Protein AF-A0A382YPC3-F1 (afdb_monomer)

InterPro domains:
  IPR001920 Asp/Glu racemase [G3DSA:3.40.50.1860] (19-101)

Nearest PDB structures (foldseek):
  8txr-assembly1_A  TM=5.652E-01  e=4.142E-01  Escherichia coli
  8txr-assembly1_D  TM=5.543E-01  e=8.067E-01  Escherichia coli
  1p19-assembly3_A  TM=4.304E-01  e=1.126E+00  Trypanosoma cruzi
  5up2-assembly1_D  TM=4.352E-01  e=1.470E+00  Xenopus laevis
  1v93-assembly1_A  TM=3.015E-01  e=7.276E+00  Thermus thermophilus HB8

Foldseek 3Di:
DDDDDPPPPPPPVVVPDPPAAEEEEEEAPPDPPDVVVVVVVCVVVVDRHHYFYFHFYQDPPDDLVSLQVSVVCVVVRRCVRDPPDDGPYYDYPDPVSVVSND

Secondary structure (DSSP, 8-state):
-----------TTTTS-S-SPEEEEEEETT-SSHHHHHHHHHHHH--SSEEEEEEEPPPSS--HHHHHTTHHHHHHHHHHHSTTS--SEEEEE-HHHHHHH-

Organism: NCBI:txid408172

pLDDT: mean 83.77, std 17.07, range [35.69, 97.69]

Sequence (102 aa):
MTINSTKYRIPKNLYNNIDRPSVGLIVLNTDFTFERDFVRLYNEHQPEFDFYFNRIHFANPMTPDSLAAIEGDLTQVSNEILPGYDLDLVVFNCTSSSSILG

Structure (mmCIF, N/CA/C/O backbone):
data_AF-A0A382YPC3-F1
#
_entry.id   AF-A0A382YPC3-F1
#
loop_
_atom_site.group_PDB
_atom_site.id
_atom_site.type_symbol
_atom_site.label_atom_id
_atom_site.label_alt_id
_atom_site.label_comp_id
_atom_site.label_asym_id
_atom_site.label_entity_id
_atom_site.label_seq_id
_atom_site.pdbx_PDB_ins_code
_atom_site.Cartn_x
_atom_site.Cartn_y
_atom_site.Cartn_z
_atom_site.occupancy
_atom_site.B_iso_or_equiv
_atom_site.auth_seq_id
_atom_site.auth_comp_id
_atom_site.auth_asym_id
_atom_site.auth_atom_id
_atom_site.pdbx_PDB_model_num
ATOM 1 N N . MET A 1 1 ? -2.115 -29.987 6.065 1.00 39.38 1 MET A N 1
ATOM 2 C CA . MET A 1 1 ? -1.958 -28.987 7.140 1.00 39.38 1 MET A CA 1
ATOM 3 C C . MET A 1 1 ? -3.219 -28.144 7.129 1.00 39.38 1 MET A C 1
ATOM 5 O O . MET A 1 1 ? -3.451 -27.450 6.152 1.00 39.38 1 MET A O 1
ATOM 9 N N . THR A 1 2 ? -4.098 -28.322 8.111 1.00 35.69 2 THR A N 1
ATOM 10 C CA . THR A 1 2 ? -5.445 -27.730 8.109 1.00 35.69 2 THR A CA 1
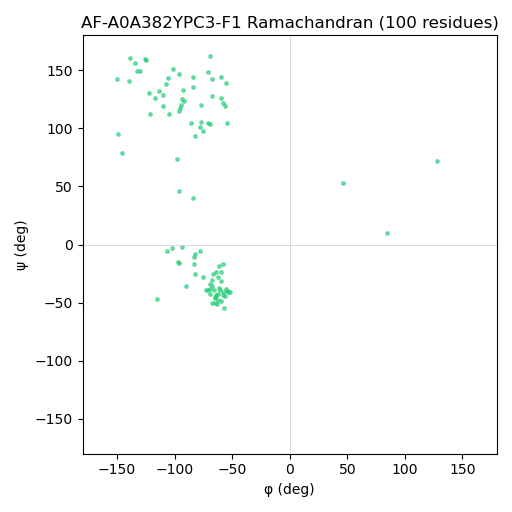ATOM 11 C C . THR A 1 2 ? -5.446 -26.570 9.093 1.00 35.69 2 THR A C 1
ATOM 13 O O . THR A 1 2 ? -5.273 -26.788 10.290 1.00 35.69 2 THR A O 1
ATOM 16 N N . ILE A 1 3 ? -5.575 -25.338 8.599 1.00 41.59 3 ILE A N 1
ATOM 17 C CA . ILE A 1 3 ? -5.685 -24.156 9.457 1.00 41.59 3 ILE A CA 1
ATOM 18 C C . ILE A 1 3 ? -7.162 -24.006 9.818 1.00 41.59 3 ILE A C 1
ATOM 20 O O . ILE A 1 3 ? -7.978 -23.611 8.989 1.00 41.59 3 ILE A O 1
ATOM 24 N N . ASN A 1 4 ? -7.514 -24.361 11.052 1.00 47.31 4 ASN A N 1
ATOM 25 C CA . ASN A 1 4 ? -8.836 -24.075 11.594 1.00 47.31 4 ASN A CA 1
ATOM 26 C C . ASN A 1 4 ? -8.887 -22.594 11.985 1.00 47.31 4 ASN A C 1
ATOM 28 O O . ASN A 1 4 ? -8.298 -22.192 12.986 1.00 47.31 4 ASN A O 1
ATOM 32 N N . SER A 1 5 ? -9.582 -21.784 11.184 1.00 45.19 5 SER A N 1
ATOM 33 C CA . SER A 1 5 ? -9.924 -20.410 11.553 1.00 45.19 5 SER A CA 1
ATOM 34 C C . SER A 1 5 ? -11.096 -20.441 12.529 1.00 45.19 5 SER A C 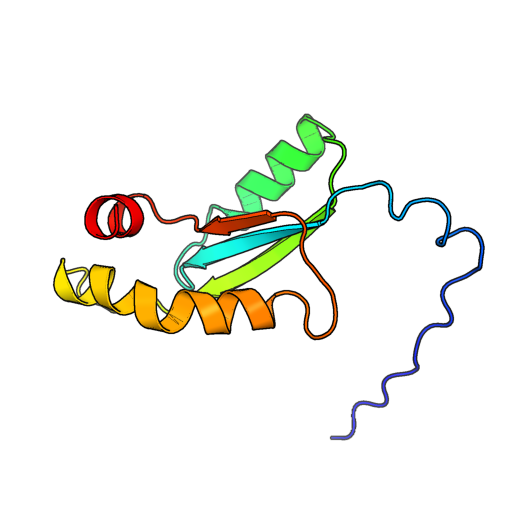1
ATOM 36 O O . SER A 1 5 ? -12.254 -20.634 12.149 1.00 45.19 5 SER A O 1
ATOM 38 N N . THR A 1 6 ? -10.801 -20.278 13.814 1.00 51.31 6 THR A N 1
ATOM 39 C CA . THR A 1 6 ? -11.822 -19.942 14.802 1.00 51.31 6 THR A CA 1
ATOM 40 C C . THR A 1 6 ? -12.250 -18.509 14.503 1.00 51.31 6 THR A C 1
ATOM 42 O O . THR A 1 6 ? -11.500 -17.580 14.791 1.00 51.31 6 THR A O 1
ATOM 45 N N . LYS A 1 7 ? -13.427 -18.306 13.890 1.00 50.47 7 LYS A N 1
ATOM 46 C CA . LYS A 1 7 ? -14.010 -16.963 13.737 1.00 50.47 7 LYS A CA 1
ATOM 47 C C . LYS A 1 7 ? -14.083 -16.323 15.124 1.00 50.47 7 LYS A C 1
ATOM 49 O O . LYS A 1 7 ? -14.920 -16.710 15.940 1.00 50.47 7 LYS A O 1
ATOM 54 N N . TYR A 1 8 ? -13.184 -15.383 15.409 1.00 54.06 8 TYR A N 1
ATOM 55 C CA . TYR A 1 8 ? -13.207 -14.626 16.652 1.00 54.06 8 TYR A CA 1
ATOM 56 C C . TYR A 1 8 ? -14.556 -13.913 16.745 1.00 54.06 8 TYR A C 1
ATOM 58 O O . TYR A 1 8 ? -14.941 -13.155 15.855 1.00 54.06 8 TYR A O 1
ATOM 66 N N . ARG A 1 9 ? -15.308 -14.178 17.818 1.00 54.34 9 ARG A N 1
ATOM 67 C CA . ARG A 1 9 ? -16.528 -13.430 18.115 1.00 54.34 9 ARG A CA 1
ATOM 68 C C . ARG A 1 9 ? -16.098 -12.071 18.648 1.00 54.34 9 ARG A C 1
ATOM 70 O O . ARG A 1 9 ? -15.748 -11.958 19.820 1.00 54.34 9 ARG A O 1
ATOM 77 N N . ILE A 1 10 ? -16.089 -11.074 17.770 1.00 57.88 10 ILE A N 1
ATOM 78 C CA . ILE A 1 10 ? -15.751 -9.692 18.110 1.00 57.88 10 ILE A CA 1
ATOM 79 C C . ILE A 1 10 ? -16.700 -9.233 19.240 1.00 57.88 10 ILE A C 1
ATOM 81 O O . ILE A 1 10 ? -17.922 -9.297 19.064 1.00 57.88 10 ILE A O 1
ATOM 85 N N . PRO A 1 11 ? -16.198 -8.857 20.433 1.00 53.59 11 PRO A N 1
ATOM 86 C CA . PRO A 1 11 ? -17.037 -8.358 21.516 1.00 53.59 11 PRO A CA 1
ATOM 87 C C . PRO A 1 11 ? -17.807 -7.104 21.091 1.00 53.59 11 PRO A C 1
ATOM 89 O O . PRO A 1 11 ? -17.310 -6.257 20.358 1.00 53.59 11 PRO A O 1
ATOM 92 N N . LYS A 1 12 ? -19.043 -6.971 21.587 1.00 51.62 12 LYS A N 1
ATOM 93 C CA . LYS A 1 12 ? -19.994 -5.913 21.203 1.00 51.62 12 LYS A CA 1
ATOM 94 C C . LYS A 1 12 ? -19.471 -4.481 21.438 1.00 51.62 12 LYS A C 1
ATOM 96 O O . LYS A 1 12 ? -20.025 -3.552 20.873 1.00 51.62 12 LYS A O 1
ATOM 101 N N . ASN A 1 13 ? -18.422 -4.302 22.247 1.00 51.22 13 ASN A N 1
ATOM 102 C CA . ASN A 1 13 ? -17.781 -3.005 22.495 1.00 51.22 13 ASN A CA 1
ATOM 103 C C . ASN A 1 13 ? -16.751 -2.598 21.424 1.00 51.22 13 ASN A C 1
ATOM 105 O O . ASN A 1 13 ? -16.415 -1.424 21.358 1.00 51.22 13 ASN A O 1
ATOM 109 N N . LEU A 1 14 ? -16.276 -3.533 20.594 1.00 54.31 14 LEU A N 1
ATOM 110 C CA . LEU A 1 14 ? -15.465 -3.247 19.403 1.00 54.31 14 LEU A CA 1
ATOM 111 C C . LEU A 1 14 ? -16.334 -2.847 18.201 1.00 54.31 14 LEU A C 1
ATOM 113 O O . LEU A 1 14 ? -15.806 -2.417 17.188 1.00 54.31 14 LEU A O 1
ATOM 117 N N . TYR A 1 15 ? -17.662 -2.971 18.308 1.00 48.41 15 TYR A N 1
ATOM 118 C CA . TYR A 1 15 ? -18.601 -2.425 17.321 1.00 48.41 15 TYR A CA 1
ATOM 119 C C . TYR A 1 15 ? -18.804 -0.909 17.472 1.00 48.41 15 TYR A C 1
ATOM 121 O O . TYR A 1 15 ? -19.485 -0.304 16.648 1.00 48.41 15 TYR A O 1
ATOM 129 N N . ASN A 1 16 ? -18.224 -0.286 18.503 1.00 45.47 16 ASN A N 1
ATOM 130 C CA . ASN A 1 16 ? -18.156 1.166 18.590 1.00 45.47 16 ASN A CA 1
ATOM 131 C C . ASN A 1 16 ? -16.963 1.650 17.758 1.00 45.47 16 ASN A C 1
ATOM 133 O O . ASN A 1 16 ? -15.848 1.684 18.273 1.00 45.47 16 ASN A O 1
ATOM 137 N N . ASN A 1 17 ? -17.253 1.990 16.496 1.00 50.09 17 ASN A N 1
ATOM 138 C CA . ASN A 1 17 ? -16.495 2.805 15.529 1.00 50.09 17 ASN A CA 1
ATOM 139 C C . ASN A 1 17 ? -16.290 2.105 14.177 1.00 50.09 17 ASN A C 1
ATOM 141 O O . ASN A 1 17 ? -15.168 1.798 13.798 1.00 50.09 17 ASN A O 1
ATOM 145 N N . ILE A 1 18 ? -17.363 1.981 13.389 1.00 54.28 18 ILE A N 1
ATOM 146 C CA . ILE A 1 18 ? -17.241 2.082 11.918 1.00 54.28 18 ILE A CA 1
ATOM 147 C C . ILE A 1 18 ? -17.287 3.580 11.535 1.00 54.28 18 ILE A C 1
ATOM 149 O O . ILE A 1 18 ? -17.974 3.976 10.607 1.00 54.28 18 ILE A O 1
ATOM 153 N N . ASP A 1 19 ? -16.629 4.433 12.326 1.00 66.50 19 ASP A N 1
ATOM 154 C CA . ASP A 1 19 ? -16.513 5.881 12.081 1.00 66.50 19 ASP A CA 1
ATOM 155 C C . ASP A 1 19 ? -15.099 6.256 11.614 1.00 66.50 19 ASP A C 1
ATOM 157 O O . ASP A 1 19 ? -14.843 7.407 11.270 1.00 66.50 19 ASP A O 1
ATOM 161 N N . ARG A 1 20 ? -14.163 5.298 11.606 1.00 83.12 20 ARG A N 1
ATOM 162 C CA . ARG A 1 20 ? -12.808 5.510 11.096 1.00 83.12 20 ARG A CA 1
ATOM 163 C C . ARG A 1 20 ? -12.767 5.064 9.637 1.00 83.12 20 ARG A C 1
ATOM 165 O O . ARG A 1 20 ? -13.030 3.887 9.384 1.00 83.12 20 ARG A O 1
ATOM 172 N N . PRO A 1 21 ? -12.433 5.959 8.693 1.00 92.44 21 PRO A N 1
ATOM 173 C CA . PRO A 1 21 ? -12.250 5.573 7.304 1.00 92.44 21 PRO A CA 1
ATOM 174 C C . PRO A 1 21 ? -11.217 4.450 7.171 1.00 92.44 21 PRO A C 1
ATOM 176 O O . PRO A 1 21 ? -10.184 4.472 7.843 1.00 92.44 21 PRO A O 1
ATOM 179 N N . SER A 1 22 ? -11.479 3.479 6.306 1.00 93.50 22 SER A N 1
ATOM 180 C CA . SER A 1 22 ? -10.567 2.385 5.970 1.00 93.50 22 SER A CA 1
ATOM 181 C C . SER A 1 22 ? -9.766 2.729 4.717 1.00 93.50 22 SER A C 1
ATOM 183 O O . SER A 1 22 ? -10.327 2.893 3.633 1.00 93.50 22 SER A O 1
ATOM 185 N N . VAL A 1 23 ? -8.443 2.822 4.853 1.00 96.56 23 VAL A N 1
ATOM 186 C CA . VAL A 1 23 ? -7.526 3.224 3.779 1.00 96.56 23 VAL A CA 1
ATOM 187 C C . VAL A 1 23 ? -6.676 2.040 3.317 1.00 96.56 23 VAL A C 1
ATOM 189 O O . VAL A 1 23 ? -5.880 1.482 4.069 1.00 96.56 23 VAL A O 1
ATOM 192 N N . GLY A 1 24 ? -6.804 1.671 2.048 1.00 97.12 24 GLY A N 1
ATOM 193 C CA . GLY A 1 24 ? -5.918 0.725 1.383 1.00 97.12 24 GLY A CA 1
ATOM 194 C C . GLY A 1 24 ? -4.651 1.397 0.861 1.00 97.12 24 GLY A C 1
ATOM 195 O O . GLY A 1 24 ? -4.709 2.450 0.233 1.00 97.12 24 GLY A O 1
ATOM 196 N N . LEU A 1 25 ? -3.502 0.771 1.077 1.00 97.69 25 LEU A N 1
ATOM 197 C CA . LEU A 1 25 ? -2.195 1.224 0.617 1.00 97.69 25 LEU A CA 1
ATOM 198 C C . LEU A 1 25 ? -1.589 0.134 -0.270 1.00 97.69 25 LEU A C 1
ATOM 200 O O . LEU A 1 25 ? -1.237 -0.946 0.204 1.00 97.69 25 LEU A O 1
ATOM 204 N N . ILE A 1 26 ? -1.449 0.418 -1.561 1.00 97.00 26 ILE A N 1
ATOM 205 C CA . ILE A 1 26 ? -0.742 -0.455 -2.499 1.00 97.00 26 ILE A CA 1
ATOM 206 C C . ILE A 1 26 ? 0.709 0.010 -2.576 1.00 97.00 26 ILE A C 1
ATOM 208 O O . ILE A 1 26 ? 0.969 1.177 -2.871 1.00 97.00 26 ILE A O 1
ATOM 212 N N . VAL A 1 27 ? 1.652 -0.893 -2.322 1.00 95.75 27 VAL A N 1
ATOM 213 C CA . VAL A 1 27 ? 3.099 -0.623 -2.386 1.00 95.75 27 VAL A CA 1
ATOM 214 C C . VAL A 1 27 ? 3.787 -1.627 -3.307 1.00 95.75 27 VAL A C 1
ATOM 216 O O . VAL A 1 27 ? 3.257 -2.708 -3.564 1.00 95.75 27 VAL A O 1
ATOM 219 N N . LEU A 1 28 ? 4.977 -1.307 -3.817 1.00 93.69 28 LEU A N 1
ATOM 220 C CA . LEU A 1 28 ? 5.737 -2.275 -4.613 1.00 93.69 28 LEU A CA 1
ATOM 221 C C . LEU A 1 28 ? 6.203 -3.446 -3.738 1.00 93.69 28 LEU A C 1
ATOM 223 O O . LEU A 1 28 ? 6.650 -3.260 -2.605 1.00 93.69 28 LEU A O 1
ATOM 227 N N . ASN A 1 29 ? 6.187 -4.663 -4.281 1.00 93.25 29 ASN A N 1
ATOM 228 C CA . ASN A 1 29 ? 6.706 -5.843 -3.585 1.00 93.25 29 ASN A CA 1
ATOM 229 C C . ASN A 1 29 ? 8.213 -5.750 -3.258 1.00 93.25 29 ASN A C 1
ATOM 231 O O . ASN A 1 29 ? 8.677 -6.457 -2.364 1.00 93.25 29 ASN A O 1
ATOM 235 N N . THR A 1 30 ? 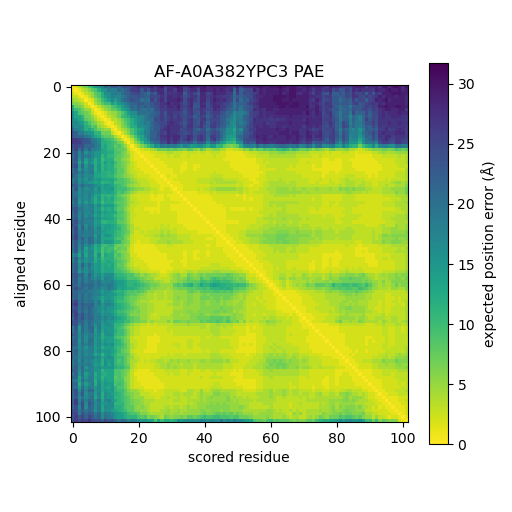8.953 -4.867 -3.933 1.00 91.38 30 THR A N 1
ATOM 236 C CA . THR A 1 30 ? 10.364 -4.547 -3.677 1.00 91.38 30 THR A CA 1
ATOM 237 C C . THR A 1 30 ? 10.574 -3.347 -2.751 1.00 91.38 30 THR A C 1
ATOM 239 O O . THR A 1 30 ? 11.722 -3.012 -2.465 1.00 91.38 30 THR A O 1
ATOM 242 N N . ASP A 1 31 ? 9.515 -2.676 -2.288 1.00 90.94 31 ASP A N 1
ATOM 243 C CA . ASP A 1 31 ? 9.650 -1.568 -1.341 1.00 90.94 31 ASP A CA 1
ATOM 244 C C . ASP A 1 31 ? 9.921 -2.109 0.076 1.00 90.94 31 ASP A C 1
ATOM 246 O O . ASP A 1 31 ? 9.145 -2.889 0.645 1.00 90.94 31 ASP A O 1
ATOM 250 N N . PHE A 1 32 ? 11.064 -1.714 0.640 1.00 91.38 32 PHE A N 1
ATOM 251 C CA . PHE A 1 32 ? 11.517 -2.091 1.987 1.00 91.38 32 PHE A CA 1
ATOM 252 C C . PHE A 1 32 ? 11.321 -0.979 3.024 1.00 91.38 32 PHE A C 1
ATOM 254 O O . PHE A 1 32 ? 11.682 -1.151 4.196 1.00 91.38 32 PHE A O 1
ATOM 261 N N . THR A 1 33 ? 10.841 0.180 2.589 1.00 94.00 33 THR A N 1
ATOM 262 C CA . THR A 1 33 ? 10.872 1.434 3.343 1.00 94.00 33 THR A CA 1
ATOM 263 C C . THR A 1 33 ? 9.480 1.928 3.686 1.00 94.00 33 THR A C 1
ATOM 265 O O . THR A 1 33 ? 9.231 2.205 4.858 1.00 94.00 33 THR A O 1
ATOM 268 N N . PHE A 1 34 ? 8.556 1.945 2.721 1.00 95.25 34 PHE A N 1
ATOM 269 C CA . PHE A 1 34 ? 7.275 2.632 2.867 1.00 95.25 34 PHE A CA 1
ATOM 270 C C . PHE A 1 34 ? 6.477 2.148 4.076 1.00 95.25 34 PHE A C 1
ATOM 272 O O . PHE A 1 34 ? 6.121 2.950 4.928 1.00 95.25 34 PHE A O 1
ATOM 279 N N . GLU A 1 35 ? 6.230 0.841 4.192 1.00 96.25 35 GLU A N 1
ATOM 280 C CA . GLU A 1 35 ? 5.421 0.290 5.289 1.00 96.25 35 GLU A CA 1
ATOM 281 C C . GLU A 1 35 ? 6.017 0.639 6.662 1.00 96.25 35 GLU A C 1
ATOM 283 O O . GLU A 1 35 ? 5.291 1.011 7.583 1.00 96.25 35 GLU A O 1
ATOM 288 N N . ARG A 1 36 ? 7.350 0.575 6.797 1.00 95.75 36 ARG A N 1
ATOM 289 C CA . ARG A 1 36 ? 8.053 0.914 8.043 1.00 95.75 36 ARG A CA 1
ATOM 290 C C . ARG A 1 36 ? 7.885 2.393 8.380 1.00 95.75 36 ARG A C 1
ATOM 292 O O . ARG A 1 36 ? 7.541 2.727 9.515 1.00 95.75 36 ARG A O 1
ATOM 299 N N . ASP A 1 37 ? 8.153 3.257 7.411 1.00 96.56 37 ASP A N 1
ATOM 300 C CA . ASP A 1 37 ? 8.134 4.704 7.610 1.00 96.56 37 ASP A CA 1
ATOM 301 C C . ASP A 1 37 ? 6.703 5.205 7.827 1.00 96.56 37 ASP A C 1
ATOM 303 O O . ASP A 1 37 ? 6.465 6.025 8.714 1.00 96.56 37 ASP A O 1
ATOM 307 N N . PHE A 1 38 ? 5.731 4.638 7.110 1.00 96.62 38 PHE A N 1
ATOM 308 C CA . PHE A 1 38 ? 4.313 4.929 7.283 1.00 96.62 38 PHE A CA 1
ATOM 309 C C . PHE A 1 38 ? 3.824 4.550 8.681 1.00 96.62 38 PHE A C 1
ATOM 311 O O . PHE A 1 38 ? 3.208 5.376 9.346 1.00 96.62 38 PHE A O 1
ATOM 318 N N . VAL A 1 39 ? 4.138 3.345 9.174 1.00 96.81 39 VAL A N 1
ATOM 319 C CA . VAL A 1 39 ? 3.755 2.927 10.537 1.00 96.81 39 VAL A CA 1
ATOM 320 C C . VAL A 1 39 ? 4.364 3.852 11.589 1.00 96.81 39 VAL A C 1
ATOM 322 O O . VAL A 1 39 ? 3.704 4.202 12.570 1.00 96.81 39 VAL A O 1
ATOM 325 N N . ARG A 1 40 ? 5.615 4.282 11.395 1.00 97.31 40 ARG A N 1
ATOM 326 C CA . ARG A 1 40 ? 6.253 5.250 12.290 1.00 97.31 40 ARG A CA 1
ATOM 327 C C . ARG A 1 40 ? 5.517 6.594 12.277 1.00 97.31 40 ARG A C 1
ATOM 329 O O . ARG A 1 40 ? 5.146 7.071 13.345 1.00 97.31 40 ARG A O 1
ATOM 336 N N . LEU A 1 41 ? 5.269 7.167 11.100 1.00 96.88 41 LEU A N 1
ATOM 337 C CA . LEU A 1 41 ? 4.563 8.446 10.953 1.00 96.88 41 LEU A CA 1
ATOM 338 C C . LEU A 1 41 ? 3.130 8.380 11.488 1.00 96.88 41 LEU A C 1
ATOM 340 O O . LEU A 1 41 ? 2.695 9.283 12.197 1.00 96.88 41 LEU A O 1
ATOM 344 N N . TYR A 1 42 ? 2.411 7.296 11.205 1.00 96.25 42 TYR A N 1
ATOM 345 C CA . TYR A 1 42 ? 1.069 7.054 11.724 1.00 96.25 42 TYR A CA 1
ATOM 346 C C . TYR A 1 42 ? 1.065 7.064 13.258 1.00 96.25 42 TYR A C 1
ATOM 348 O O . TYR A 1 42 ? 0.218 7.706 13.873 1.00 96.25 42 TYR A O 1
ATOM 356 N N . ASN A 1 43 ? 2.050 6.420 13.892 1.00 94.94 43 ASN A N 1
ATOM 357 C CA . ASN A 1 43 ? 2.172 6.424 15.348 1.00 94.94 43 ASN A CA 1
ATOM 358 C C . ASN A 1 43 ? 2.563 7.796 15.920 1.00 94.94 43 ASN A C 1
ATOM 360 O O . ASN A 1 43 ? 2.120 8.138 17.014 1.00 94.94 43 ASN A O 1
ATOM 364 N N . GLU A 1 44 ? 3.374 8.581 15.213 1.00 97.19 44 GLU A N 1
ATOM 365 C CA . GLU A 1 44 ? 3.755 9.933 15.643 1.00 97.19 44 GLU A CA 1
ATOM 366 C C . GLU A 1 44 ? 2.580 10.924 15.527 1.00 97.19 44 GLU A C 1
ATOM 368 O O . GLU A 1 44 ? 2.385 11.753 16.415 1.00 97.19 44 GLU A O 1
ATOM 373 N N . HIS A 1 45 ? 1.774 10.820 14.467 1.00 95.69 45 HIS A N 1
ATOM 374 C CA . HIS A 1 45 ? 0.696 11.769 14.171 1.00 95.69 45 HIS A CA 1
ATOM 375 C C . HIS A 1 45 ? -0.696 11.335 14.650 1.00 95.69 45 HIS A C 1
ATOM 377 O O . HIS A 1 45 ? -1.584 12.181 14.712 1.00 95.69 45 HIS A O 1
ATOM 383 N N . GLN A 1 46 ? -0.887 10.057 14.994 1.00 91.62 46 GLN A N 1
ATOM 384 C CA . GLN A 1 46 ? -2.149 9.483 15.488 1.00 91.62 46 GLN A CA 1
ATOM 385 C C . GLN A 1 46 ? -3.386 9.906 14.662 1.00 91.62 46 GLN A C 1
ATOM 387 O O . GLN A 1 46 ? -4.349 10.430 15.227 1.00 91.62 46 GLN A O 1
ATOM 392 N N . PRO A 1 47 ? -3.387 9.730 13.326 1.00 91.81 47 PRO A N 1
ATOM 393 C CA . PRO A 1 47 ? -4.518 10.143 12.503 1.00 91.81 47 PRO A CA 1
ATOM 394 C C . PRO A 1 47 ? -5.759 9.267 12.760 1.00 91.81 47 PRO A C 1
ATOM 396 O O . PRO A 1 47 ? -5.670 8.166 13.304 1.00 91.81 47 PRO A O 1
ATOM 399 N N . GLU A 1 48 ? -6.937 9.748 12.355 1.00 92.06 48 GLU A N 1
ATOM 400 C CA . GLU A 1 48 ? -8.234 9.115 12.645 1.00 92.06 48 GLU A CA 1
ATOM 401 C C . GLU A 1 48 ? -8.774 8.208 11.525 1.00 92.06 48 GLU A C 1
ATOM 403 O O . GLU A 1 48 ? -9.946 8.269 11.176 1.00 92.06 48 GLU A O 1
ATOM 408 N N . PHE A 1 49 ? -7.932 7.347 10.957 1.00 92.25 49 PHE A N 1
ATOM 409 C CA . PHE A 1 49 ? -8.335 6.330 9.978 1.00 92.25 49 PHE A CA 1
ATOM 410 C C . PHE A 1 49 ? -7.606 5.015 10.249 1.00 92.25 49 PHE A C 1
ATOM 412 O O . PHE A 1 49 ? -6.577 5.028 10.919 1.00 92.25 49 PHE A O 1
ATOM 419 N N . ASP A 1 50 ? -8.113 3.902 9.737 1.00 93.50 50 ASP A N 1
ATOM 420 C CA . ASP A 1 50 ? -7.433 2.605 9.787 1.00 93.50 50 ASP A CA 1
ATOM 421 C C . ASP A 1 50 ? -6.793 2.309 8.425 1.00 93.50 50 ASP A C 1
ATOM 423 O O . ASP A 1 50 ? -7.264 2.794 7.396 1.00 93.50 50 ASP A O 1
ATOM 427 N N . PHE A 1 51 ? -5.693 1.552 8.395 1.00 95.31 51 PHE A N 1
ATOM 428 C CA . PHE A 1 51 ? -4.952 1.301 7.156 1.00 95.31 51 PHE A CA 1
ATOM 429 C C . PHE A 1 51 ? -4.594 -0.168 6.945 1.00 95.31 51 PHE A C 1
ATOM 431 O O . PHE A 1 51 ? -4.329 -0.912 7.891 1.00 95.31 51 PHE A O 1
ATOM 438 N N . TYR A 1 52 ? -4.530 -0.557 5.673 1.00 96.50 52 TYR A N 1
ATOM 439 C CA . TYR A 1 52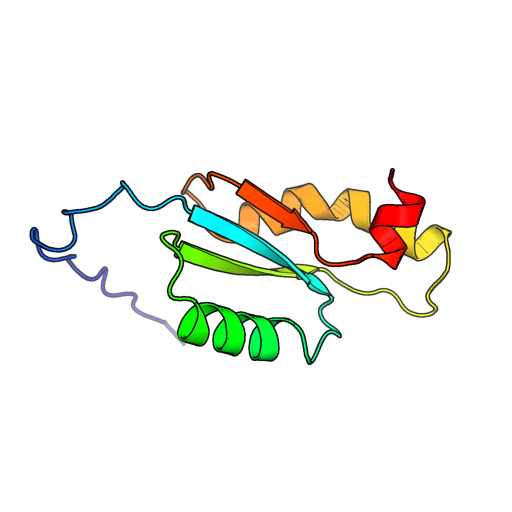 ? -4.254 -1.921 5.231 1.00 96.50 52 TYR A CA 1
ATOM 440 C C . TYR A 1 52 ? -3.319 -1.901 4.027 1.00 96.50 52 TYR A C 1
ATOM 442 O O . TYR A 1 52 ? -3.463 -1.060 3.144 1.00 96.50 52 TYR A O 1
ATOM 450 N N . PHE A 1 53 ? -2.378 -2.839 3.970 1.00 96.94 53 PHE A N 1
ATOM 451 C CA . PHE A 1 53 ? -1.414 -2.934 2.878 1.00 96.94 53 PHE A CA 1
ATOM 452 C C . PHE A 1 53 ? -1.732 -4.091 1.940 1.00 96.94 53 PHE A C 1
ATOM 454 O O . PHE A 1 53 ? -2.085 -5.179 2.391 1.00 96.94 53 PHE A O 1
ATOM 461 N N . ASN A 1 54 ? -1.494 -3.882 0.648 1.00 97.44 54 ASN A N 1
ATOM 462 C CA . ASN A 1 54 ? -1.219 -4.969 -0.285 1.00 97.44 54 ASN A CA 1
ATOM 463 C C . ASN A 1 54 ? -0.024 -4.606 -1.177 1.00 97.44 54 ASN A C 1
ATOM 465 O O . ASN A 1 54 ? 0.321 -3.433 -1.349 1.00 97.44 54 ASN A O 1
ATOM 469 N N . ARG A 1 55 ? 0.644 -5.623 -1.720 1.00 95.62 55 ARG A N 1
ATOM 470 C CA . ARG A 1 55 ? 1.859 -5.468 -2.520 1.00 95.62 55 ARG A CA 1
ATOM 471 C C . ARG A 1 55 ? 1.577 -5.802 -3.979 1.00 95.62 55 ARG A C 1
ATOM 473 O O . ARG A 1 55 ? 1.086 -6.885 -4.275 1.00 95.62 55 ARG A O 1
ATOM 480 N N . ILE A 1 56 ? 1.949 -4.902 -4.885 1.00 94.38 56 ILE A N 1
ATOM 481 C CA . ILE A 1 56 ? 1.883 -5.130 -6.333 1.00 94.38 56 ILE A CA 1
ATOM 482 C C . ILE A 1 56 ? 3.236 -5.596 -6.871 1.00 94.38 56 ILE A C 1
ATOM 484 O O . ILE A 1 56 ? 4.295 -5.220 -6.354 1.00 94.38 56 ILE A O 1
ATOM 488 N N . HIS A 1 57 ? 3.215 -6.449 -7.894 1.00 91.75 57 HIS A N 1
ATOM 489 C CA . HIS A 1 57 ? 4.437 -6.971 -8.486 1.00 91.75 57 HIS A CA 1
ATOM 490 C C . HIS A 1 57 ? 5.222 -5.869 -9.206 1.00 91.75 57 HIS A C 1
ATOM 492 O O . HIS A 1 57 ? 4.703 -5.176 -10.075 1.00 91.75 57 HIS A O 1
ATOM 498 N N . PHE A 1 58 ? 6.502 -5.739 -8.864 1.00 85.19 58 PHE A N 1
ATOM 499 C CA . PHE A 1 58 ? 7.458 -4.931 -9.605 1.00 85.19 58 PHE A CA 1
ATOM 500 C C . PHE A 1 58 ? 8.172 -5.781 -10.664 1.00 85.19 58 PHE A C 1
ATOM 502 O O . PHE A 1 58 ? 8.832 -6.769 -10.331 1.00 85.19 58 PHE A O 1
ATOM 509 N N . ALA A 1 59 ? 8.093 -5.357 -11.927 1.00 85.56 59 ALA A N 1
ATOM 510 C CA . ALA A 1 59 ? 8.816 -5.970 -13.037 1.00 85.56 59 ALA A CA 1
ATOM 511 C C . ALA A 1 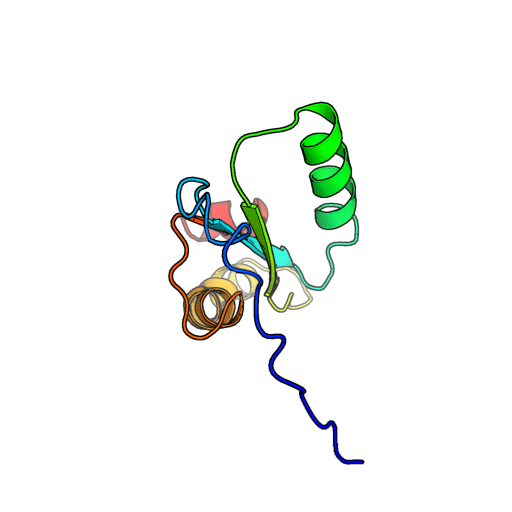59 ? 10.169 -5.272 -13.289 1.00 85.56 59 ALA A C 1
ATOM 513 O O . ALA A 1 59 ? 10.253 -4.047 -13.372 1.00 85.56 59 ALA A O 1
ATOM 514 N N . ASN A 1 60 ? 11.232 -6.069 -13.438 1.00 80.50 60 ASN A N 1
ATOM 515 C CA . ASN A 1 60 ? 12.604 -5.620 -13.698 1.00 80.50 60 ASN A CA 1
ATOM 516 C C . ASN A 1 60 ? 13.041 -6.074 -15.109 1.00 80.50 60 ASN A C 1
ATOM 518 O O . ASN A 1 60 ? 12.873 -7.262 -15.404 1.00 80.50 60 ASN A O 1
ATOM 522 N N . PRO A 1 61 ? 13.632 -5.218 -15.971 1.00 85.31 61 PRO A N 1
ATOM 523 C CA . PRO A 1 61 ? 14.032 -3.819 -15.761 1.00 85.31 61 PRO A CA 1
ATOM 524 C C . PRO A 1 61 ? 12.868 -2.829 -15.668 1.00 85.31 61 PRO A C 1
ATOM 526 O O . PRO A 1 61 ? 11.856 -2.996 -16.340 1.00 85.31 61 PRO A O 1
ATOM 529 N N . MET A 1 62 ? 13.056 -1.763 -14.879 1.00 83.25 62 MET A N 1
ATOM 530 C CA . MET A 1 62 ? 12.103 -0.654 -14.790 1.00 83.25 62 MET A CA 1
ATOM 531 C C . MET A 1 62 ? 12.151 0.161 -16.085 1.00 83.25 62 MET A C 1
ATOM 533 O O . MET A 1 62 ? 13.094 0.909 -16.343 1.00 83.25 62 MET A O 1
ATOM 537 N N . THR A 1 63 ? 11.135 -0.026 -16.912 1.00 88.75 63 THR A N 1
ATOM 538 C CA . THR A 1 63 ? 10.939 0.635 -18.202 1.00 88.75 63 THR A CA 1
ATOM 539 C C . THR A 1 63 ? 9.570 1.315 -18.214 1.00 88.75 63 THR A C 1
ATOM 541 O O . THR A 1 63 ? 8.697 0.924 -17.439 1.00 88.75 63 THR A O 1
ATOM 544 N N . PRO A 1 64 ? 9.334 2.316 -19.078 1.00 86.75 64 PRO A N 1
ATOM 545 C CA . PRO A 1 64 ? 8.001 2.899 -19.230 1.00 86.75 64 PRO A CA 1
ATOM 546 C C . PRO A 1 64 ? 6.915 1.840 -19.476 1.00 86.75 64 PRO A C 1
ATOM 548 O O . PRO A 1 64 ? 5.866 1.892 -18.844 1.00 86.75 64 PRO A O 1
ATOM 551 N N . ASP A 1 65 ? 7.210 0.826 -20.293 1.00 88.12 65 ASP A N 1
ATOM 552 C CA . ASP A 1 65 ? 6.281 -0.270 -20.589 1.00 88.12 65 ASP A CA 1
ATOM 553 C C . ASP A 1 65 ? 5.971 -1.114 -19.346 1.00 88.12 65 ASP A C 1
ATOM 555 O O . ASP A 1 65 ? 4.811 -1.411 -19.064 1.00 88.12 65 ASP A O 1
ATOM 559 N N . SER A 1 66 ? 6.993 -1.468 -18.555 1.00 86.69 66 SER A N 1
ATOM 560 C CA . SER A 1 66 ? 6.782 -2.230 -17.319 1.00 86.69 66 SER A CA 1
ATOM 561 C C . SER A 1 66 ? 6.041 -1.419 -16.251 1.00 86.69 66 SER A C 1
ATOM 563 O O . SER A 1 66 ? 5.331 -1.996 -15.435 1.00 86.69 66 SER A O 1
ATOM 565 N N . LEU A 1 67 ? 6.209 -0.092 -16.238 1.00 85.94 67 LEU A N 1
ATOM 566 C CA . LEU A 1 67 ? 5.484 0.810 -15.339 1.00 85.94 67 LEU A CA 1
ATOM 567 C C . LEU A 1 67 ? 4.018 0.965 -15.739 1.00 85.94 67 LEU A C 1
ATOM 569 O O . LEU A 1 67 ? 3.166 1.013 -14.855 1.00 85.94 67 LEU A O 1
ATOM 573 N N . ALA A 1 68 ? 3.739 1.032 -17.043 1.00 85.56 68 ALA A N 1
ATOM 574 C CA . ALA A 1 68 ? 2.386 1.101 -17.583 1.00 85.56 68 ALA A CA 1
ATOM 575 C C . ALA A 1 68 ? 1.616 -0.208 -17.348 1.00 85.56 68 ALA A C 1
ATOM 577 O O . ALA A 1 68 ? 0.433 -0.184 -17.025 1.00 85.56 68 ALA A O 1
ATOM 578 N N . ALA A 1 69 ? 2.300 -1.355 -17.423 1.00 86.88 69 ALA A N 1
ATOM 579 C CA . ALA A 1 69 ? 1.690 -2.664 -17.183 1.00 86.88 69 ALA A CA 1
ATOM 580 C C . ALA A 1 69 ? 1.090 -2.821 -15.771 1.00 86.88 69 ALA A C 1
ATOM 582 O O . ALA A 1 69 ? 0.167 -3.613 -15.596 1.00 86.88 69 ALA A O 1
ATOM 583 N N . ILE A 1 70 ? 1.565 -2.046 -14.786 1.00 88.31 70 ILE A N 1
ATOM 584 C CA . ILE A 1 70 ? 1.060 -2.075 -13.404 1.00 88.31 70 ILE A CA 1
ATOM 585 C C . ILE A 1 70 ? -0.433 -1.720 -13.336 1.00 88.31 70 ILE A C 1
ATOM 587 O O . ILE A 1 70 ? -1.142 -2.259 -12.488 1.00 88.31 70 ILE A O 1
ATOM 591 N N . GLU A 1 71 ? -0.931 -0.862 -14.233 1.00 87.12 71 GLU A N 1
ATOM 592 C CA . GLU A 1 71 ? -2.343 -0.455 -14.260 1.00 87.12 71 GLU A CA 1
ATOM 593 C C . GLU A 1 71 ? -3.297 -1.651 -14.356 1.00 87.12 71 GLU A C 1
ATOM 595 O O . GLU A 1 71 ? -4.325 -1.680 -13.676 1.00 87.12 71 GLU A O 1
ATOM 600 N N . GLY A 1 72 ? -2.919 -2.667 -15.140 1.00 88.00 72 GLY A N 1
ATOM 601 C CA . GLY A 1 72 ? -3.722 -3.874 -15.341 1.00 88.00 72 GLY A CA 1
ATOM 602 C C . GLY A 1 72 ? -3.958 -4.673 -14.058 1.00 88.00 72 GLY A C 1
ATOM 603 O O . GLY A 1 72 ? -5.004 -5.306 -13.916 1.00 88.00 72 GLY A O 1
ATOM 604 N N . ASP A 1 73 ? -3.035 -4.583 -13.101 1.00 91.94 73 ASP A N 1
ATOM 605 C CA . ASP A 1 73 ? -3.082 -5.339 -11.851 1.00 91.94 73 ASP A CA 1
ATOM 606 C C . ASP A 1 73 ? -3.697 -4.528 -10.693 1.00 91.94 73 ASP A C 1
ATOM 608 O O . ASP A 1 73 ? -4.111 -5.111 -9.688 1.0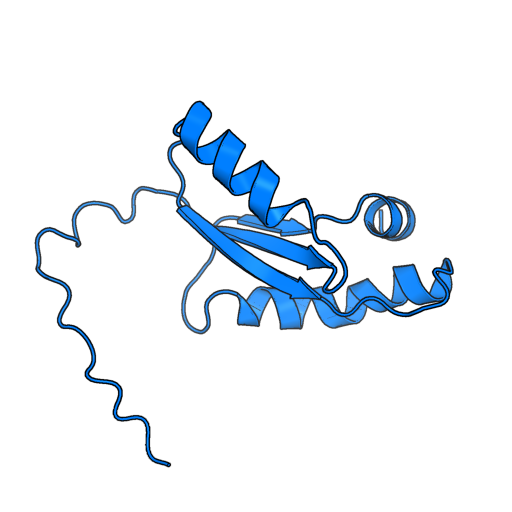0 91.94 73 ASP A O 1
ATOM 612 N N . LEU A 1 74 ? -3.809 -3.194 -10.813 1.00 92.19 74 LEU A N 1
ATOM 613 C CA . LEU A 1 74 ? -4.248 -2.312 -9.718 1.00 92.19 74 LEU A CA 1
ATOM 614 C C . LEU A 1 74 ? -5.615 -2.699 -9.149 1.00 92.19 74 LEU A C 1
ATOM 616 O O . LEU A 1 74 ? -5.772 -2.753 -7.932 1.00 92.19 74 LEU A O 1
ATOM 620 N N . THR A 1 75 ? -6.584 -3.001 -10.018 1.00 92.75 75 THR A N 1
ATOM 621 C CA . THR A 1 75 ? -7.950 -3.365 -9.594 1.00 92.75 75 THR A CA 1
ATOM 622 C C . THR A 1 75 ? -7.969 -4.692 -8.838 1.00 92.75 75 THR A C 1
ATOM 624 O O . THR A 1 75 ? -8.701 -4.858 -7.862 1.00 92.75 75 THR A O 1
ATOM 627 N N . GLN A 1 76 ? -7.172 -5.667 -9.277 1.00 94.56 76 GLN A N 1
ATOM 628 C CA . GLN A 1 76 ? -7.091 -6.948 -8.584 1.00 94.56 76 GLN A CA 1
ATOM 629 C C . GLN A 1 76 ? -6.429 -6.764 -7.216 1.00 94.56 76 GLN A C 1
ATOM 631 O O . GLN A 1 76 ? -6.992 -7.167 -6.198 1.00 94.56 76 GLN A O 1
ATOM 636 N N . VAL A 1 77 ? -5.273 -6.100 -7.186 1.00 95.75 77 VAL A N 1
ATOM 637 C CA . VAL A 1 77 ? -4.509 -5.872 -5.956 1.00 95.75 77 VAL A CA 1
ATOM 638 C C . VAL A 1 77 ? -5.314 -5.042 -4.954 1.00 95.75 77 VAL A C 1
ATOM 640 O O . VAL A 1 77 ? -5.266 -5.345 -3.762 1.00 95.75 77 VAL A O 1
ATOM 643 N N . SER A 1 78 ? -6.103 -4.056 -5.399 1.00 94.94 78 SER A N 1
ATOM 644 C CA . SER A 1 78 ? -6.983 -3.285 -4.512 1.00 94.94 78 SER A CA 1
ATOM 645 C C . SER A 1 78 ? -8.068 -4.150 -3.870 1.00 94.94 78 SER A C 1
ATOM 647 O O . SER A 1 78 ? -8.289 -4.052 -2.665 1.00 94.94 78 SER A O 1
ATOM 649 N N . ASN A 1 79 ? -8.702 -5.039 -4.642 1.00 94.50 79 ASN A N 1
ATOM 650 C CA . ASN A 1 79 ? -9.741 -5.947 -4.138 1.00 94.50 79 ASN A CA 1
ATOM 651 C C . ASN A 1 79 ? -9.192 -6.990 -3.151 1.00 94.50 79 ASN A C 1
ATOM 653 O O . ASN A 1 79 ? -9.925 -7.508 -2.308 1.00 94.50 79 ASN A O 1
ATOM 657 N N . GLU A 1 80 ? -7.902 -7.302 -3.250 1.00 96.31 80 GLU A N 1
ATOM 658 C CA . GLU A 1 80 ? -7.219 -8.252 -2.375 1.00 96.31 80 GLU A CA 1
ATOM 659 C C . GLU A 1 80 ? -6.746 -7.639 -1.044 1.00 96.31 80 GLU A C 1
ATOM 661 O O . GLU A 1 80 ? -6.385 -8.395 -0.143 1.00 96.31 80 GLU A O 1
ATOM 666 N N . ILE A 1 81 ? -6.787 -6.307 -0.874 1.00 96.19 81 ILE A N 1
ATOM 667 C CA . ILE A 1 81 ? -6.397 -5.638 0.385 1.00 96.19 81 ILE A CA 1
ATOM 668 C C . ILE A 1 81 ? -7.270 -6.115 1.557 1.00 96.19 81 ILE A C 1
ATOM 670 O O . ILE A 1 81 ? -6.749 -6.465 2.617 1.00 96.19 81 ILE A O 1
ATOM 674 N N . LEU A 1 82 ? -8.596 -6.125 1.379 1.00 94.00 82 LEU A N 1
ATOM 675 C CA . LEU A 1 82 ? -9.544 -6.550 2.411 1.00 94.00 82 LEU A CA 1
ATOM 676 C C . LEU A 1 82 ? -10.760 -7.260 1.782 1.00 94.00 82 LEU A C 1
ATOM 678 O O . LEU A 1 82 ? -11.829 -6.667 1.637 1.00 94.00 82 LEU A O 1
ATOM 682 N N . PRO A 1 83 ? -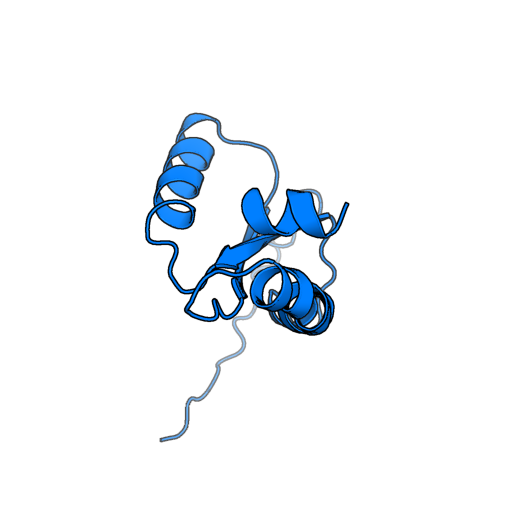10.627 -8.541 1.392 1.00 92.31 83 PRO A N 1
ATOM 683 C CA . PRO A 1 83 ? -11.661 -9.234 0.631 1.00 92.31 83 PRO A CA 1
ATOM 684 C C . PRO A 1 83 ? -13.008 -9.298 1.363 1.00 92.31 83 PRO A C 1
ATOM 686 O O . PRO A 1 83 ? -13.100 -9.808 2.482 1.00 92.31 83 PRO A O 1
ATOM 689 N N . GLY A 1 84 ? -14.068 -8.838 0.695 1.00 87.81 84 GLY A N 1
ATOM 690 C CA . GLY A 1 84 ? -15.435 -8.840 1.230 1.00 87.81 84 GLY A CA 1
ATOM 691 C C . GLY A 1 84 ? -15.788 -7.636 2.108 1.00 87.81 84 GLY A C 1
ATOM 692 O O . GLY A 1 84 ? -16.850 -7.655 2.731 1.00 87.81 84 GLY A O 1
ATOM 693 N N . TYR A 1 85 ? -14.928 -6.617 2.150 1.00 87.94 85 TYR A N 1
ATOM 694 C CA . TYR A 1 85 ? -15.156 -5.350 2.838 1.00 87.94 85 TYR A CA 1
ATOM 695 C C . TYR A 1 85 ? -14.862 -4.180 1.897 1.00 87.94 85 TYR A C 1
ATOM 697 O O . TYR A 1 85 ? -13.997 -4.283 1.028 1.00 87.94 85 TYR A O 1
ATOM 705 N N . ASP A 1 86 ? -15.567 -3.070 2.098 1.00 87.56 86 ASP A N 1
ATOM 706 C CA . ASP A 1 86 ? -15.327 -1.836 1.357 1.00 87.56 86 ASP A CA 1
ATOM 707 C C . ASP A 1 86 ?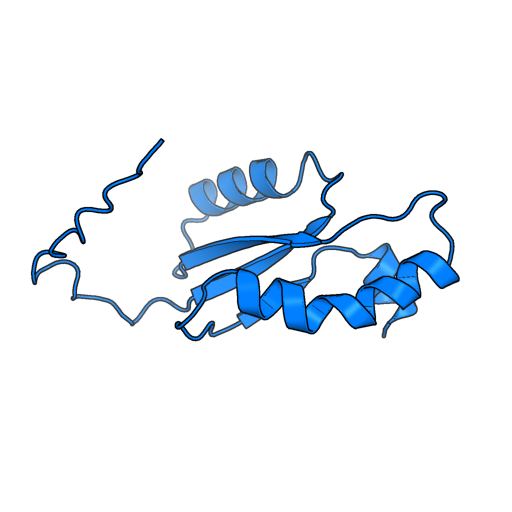 -14.191 -1.031 2.007 1.00 87.56 86 ASP A C 1
ATOM 709 O O . ASP A 1 86 ? -14.045 -1.007 3.232 1.00 87.56 86 ASP A O 1
ATOM 713 N N . LEU A 1 87 ? -13.389 -0.369 1.172 1.00 91.62 87 LEU A N 1
ATOM 714 C CA . LEU A 1 87 ? -12.395 0.621 1.584 1.00 91.62 87 LEU A CA 1
ATOM 715 C C . LEU A 1 87 ? -12.899 2.010 1.187 1.00 91.62 87 LEU A C 1
ATOM 717 O O . LEU A 1 87 ? -13.393 2.190 0.074 1.00 91.62 87 LEU A O 1
ATOM 721 N N . ASP A 1 88 ? -12.726 2.997 2.062 1.00 93.94 88 ASP A N 1
ATOM 722 C CA . ASP A 1 88 ? -13.118 4.387 1.798 1.00 93.94 88 ASP A CA 1
ATOM 723 C C . ASP A 1 88 ? -12.145 5.090 0.841 1.00 93.94 88 ASP A C 1
ATOM 725 O O . ASP A 1 88 ? -12.517 6.016 0.119 1.00 93.94 88 ASP A O 1
ATOM 729 N N . LEU A 1 89 ? -10.883 4.653 0.833 1.00 94.75 89 LEU A N 1
ATOM 730 C CA . LEU A 1 89 ? -9.830 5.182 -0.026 1.00 94.75 89 LEU A CA 1
ATOM 731 C C . LEU A 1 89 ? -8.816 4.088 -0.354 1.00 94.75 89 LEU A C 1
ATOM 733 O O . LEU A 1 89 ? -8.439 3.305 0.513 1.00 94.75 89 LEU A O 1
ATOM 737 N N . VAL A 1 90 ? -8.304 4.088 -1.583 1.00 95.88 90 VAL A N 1
ATOM 738 C CA . VAL A 1 90 ? -7.132 3.298 -1.971 1.00 95.88 90 VAL A CA 1
ATOM 739 C C . VAL A 1 90 ? -6.067 4.239 -2.516 1.00 95.88 90 VAL A C 1
ATOM 741 O O . VAL A 1 90 ? -6.344 5.073 -3.375 1.00 95.88 90 VAL A O 1
ATOM 744 N N . VAL A 1 91 ? -4.844 4.104 -2.016 1.00 95.25 91 VAL A N 1
ATOM 745 C CA . VAL A 1 91 ? -3.684 4.896 -2.423 1.00 95.25 91 VAL A CA 1
ATOM 746 C C . VAL A 1 91 ? -2.648 3.972 -3.038 1.00 95.25 91 VAL A C 1
ATOM 748 O O . VAL A 1 91 ? -2.208 3.003 -2.418 1.00 95.25 91 VAL A O 1
ATOM 751 N N . PHE A 1 92 ? -2.220 4.301 -4.250 1.00 94.25 92 PHE A N 1
ATOM 752 C CA . PHE A 1 92 ? -1.132 3.615 -4.928 1.00 94.25 92 PHE A CA 1
ATOM 753 C C . PHE A 1 92 ? 0.188 4.373 -4.732 1.00 94.25 92 PHE A C 1
ATOM 755 O O . PHE A 1 92 ? 0.346 5.501 -5.192 1.00 94.25 92 PHE A O 1
ATOM 762 N N . ASN A 1 93 ? 1.144 3.750 -4.042 1.00 91.19 93 ASN A N 1
ATOM 763 C CA . ASN A 1 93 ? 2.416 4.361 -3.660 1.00 91.19 93 ASN A CA 1
ATOM 764 C C . ASN A 1 93 ? 3.536 3.983 -4.636 1.00 91.19 93 ASN A C 1
ATOM 766 O O . ASN A 1 93 ? 4.428 3.195 -4.316 1.00 91.19 93 ASN A O 1
ATOM 770 N N . CYS A 1 94 ? 3.508 4.557 -5.839 1.00 87.81 94 CYS A N 1
ATOM 771 C CA . CYS A 1 94 ? 4.640 4.493 -6.761 1.00 87.81 94 CYS A CA 1
ATOM 772 C C . CYS A 1 94 ? 4.703 5.739 -7.647 1.00 87.81 94 CYS A C 1
ATOM 774 O O . CYS A 1 94 ? 4.100 5.779 -8.716 1.00 87.81 94 CYS A O 1
ATOM 776 N N . THR A 1 95 ? 5.500 6.734 -7.248 1.00 87.75 95 THR A N 1
ATOM 777 C CA . THR A 1 95 ? 5.641 8.003 -7.983 1.00 87.75 95 THR A CA 1
ATOM 778 C C . THR A 1 95 ? 6.014 7.801 -9.454 1.00 87.75 95 THR A C 1
ATOM 780 O O . THR A 1 95 ? 5.471 8.476 -10.328 1.00 87.75 95 THR A O 1
ATOM 783 N N . SER A 1 96 ? 6.919 6.860 -9.744 1.00 86.62 96 SER A N 1
ATOM 784 C CA . SER A 1 96 ? 7.367 6.581 -11.112 1.00 86.62 96 SER A CA 1
ATOM 785 C C . SER A 1 96 ? 6.244 6.027 -11.988 1.00 86.62 96 SER A C 1
ATOM 787 O O . SER A 1 96 ? 6.071 6.516 -13.098 1.00 86.62 96 SER A O 1
ATOM 789 N N . SER A 1 97 ? 5.457 5.058 -11.500 1.00 85.50 97 SER A N 1
ATOM 790 C CA . SER A 1 97 ? 4.295 4.559 -12.251 1.00 85.50 97 SER A CA 1
ATOM 791 C C . SER A 1 97 ? 3.195 5.604 -12.338 1.00 85.50 97 SER A C 1
ATOM 793 O O . SER A 1 97 ? 2.674 5.809 -13.424 1.00 85.50 97 SER A O 1
ATOM 795 N N . SER A 1 98 ? 2.886 6.322 -11.254 1.00 86.19 98 SER A N 1
ATOM 796 C CA . SER A 1 98 ? 1.897 7.408 -11.290 1.00 86.19 98 SER A CA 1
ATOM 797 C C . SER A 1 98 ? 2.233 8.449 -12.362 1.00 86.19 98 SER A C 1
ATOM 799 O O . SER A 1 98 ? 1.352 8.857 -13.103 1.00 86.19 98 SER A O 1
ATOM 801 N N . SER A 1 99 ? 3.514 8.794 -12.539 1.00 87.62 99 SER A N 1
ATOM 802 C CA . SER A 1 99 ? 3.944 9.734 -13.589 1.00 87.62 99 SER A CA 1
ATOM 803 C C . SER A 1 99 ? 3.699 9.231 -15.020 1.00 87.62 99 SER A C 1
ATOM 805 O O . SER A 1 99 ? 3.648 10.039 -15.944 1.00 87.62 99 SER A O 1
ATOM 807 N N . ILE A 1 100 ? 3.597 7.912 -15.219 1.00 86.88 100 ILE A N 1
ATOM 808 C CA . ILE A 1 100 ? 3.306 7.290 -16.519 1.00 86.88 100 ILE A CA 1
ATOM 809 C C . ILE A 1 100 ? 1.796 7.119 -16.722 1.00 86.88 100 ILE A C 1
ATOM 811 O O . ILE A 1 100 ? 1.321 7.263 -17.845 1.00 86.88 100 ILE A O 1
ATOM 815 N N . LEU A 1 101 ? 1.059 6.820 -15.649 1.00 81.00 101 LEU A N 1
ATOM 816 C CA . LEU A 1 101 ? -0.371 6.504 -15.697 1.00 81.00 101 LEU A CA 1
ATOM 817 C C . LEU A 1 101 ? -1.278 7.747 -15.729 1.00 81.00 101 LEU A C 1
ATOM 819 O O . LEU A 1 101 ? -2.371 7.664 -16.285 1.00 81.00 101 LEU A O 1
ATOM 823 N N . GLY A 1 102 ? -0.815 8.891 -15.209 1.00 62.59 102 GLY A N 1
ATOM 824 C CA . GLY A 1 102 ? -1.570 10.153 -15.176 1.00 62.59 102 GLY A CA 1
ATOM 825 C C . GLY A 1 102 ? -2.069 10.499 -13.786 1.00 62.59 102 GLY A C 1
ATOM 826 O O . GLY A 1 102 ? -3.221 10.134 -13.469 1.00 62.59 102 GLY A O 1
#

Solvent-accessible surface area (backbone atoms only — not comparable to full-atom values): 6469 Å² total; per-residue (Å²): 138,82,83,82,77,75,80,76,78,77,56,80,75,72,67,72,64,92,76,46,50,35,35,37,37,38,34,44,63,81,62,86,49,60,72,61,52,48,53,51,51,45,67,76,64,64,65,79,54,47,79,42,67,34,68,42,85,72,59,83,74,87,41,74,68,51,39,53,55,46,62,79,48,46,66,60,49,59,54,63,47,49,74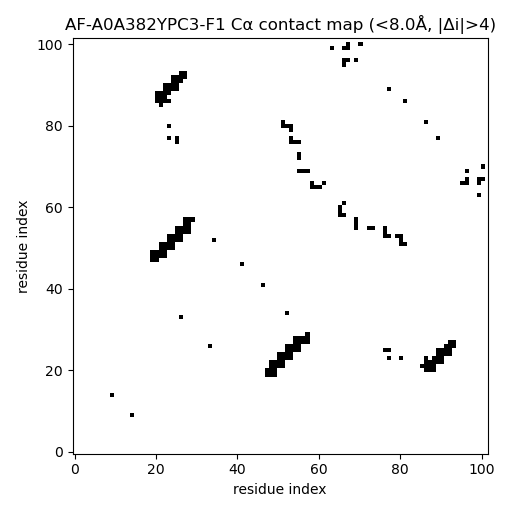,97,59,87,62,77,41,77,45,77,63,43,73,73,35,45,73,71,73,111

Radius of gyration: 16.5 Å; Cα contacts (8 Å, |Δi|>4): 106; chains: 1; bounding box: 34×41×43 Å

Mean predicted aligned error: 8.37 Å